Protein AF-A0A956HE24-F1 (afdb_monomer)

Foldseek 3Di:
DDVVQQKDWDWDCPPHPQEIFIWMAHVVRPDIDTQDDDGGYWDWAADPVRQWIWTFGDHLQGHTWTFIAGNPRRHTPDTDDDDDDVVVVVVVDDRWDWDWDADPVGDTDID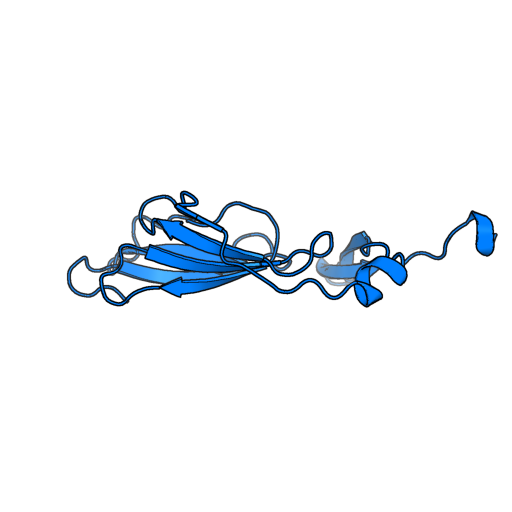THDDDDPVVPD

Sequence (122 aa):
VDEARKRVYFTAGRGDPTQRHLHVVGFDGEGLRQITREPGFHDAVIDHAHERFVDIHQSPEAPARLTLRALEDGAVLRELPQVEDPRVAALHLRPPQLVKLQSRDGVDLHGAVYAPEPGLFG

Solvent-accessible surface area (backbone atoms only — not comparable to full-atom values): 7412 Å² total; per-residue (Å²): 111,41,76,93,79,40,33,43,63,50,70,47,40,80,96,40,84,84,30,27,28,41,32,39,25,35,78,86,68,48,78,70,43,76,40,57,80,77,82,25,40,46,48,75,51,67,46,98,84,68,54,35,26,42,35,43,35,31,39,79,86,42,77,76,42,47,32,36,22,34,54,89,68,42,49,80,74,40,81,50,93,73,87,80,62,71,69,61,66,72,62,69,77,73,60,55,49,78,45,78,45,72,44,99,87,70,46,83,41,80,49,72,45,80,76,80,57,48,95,82,77,102

Radius of gyration: 18.42 Å; Cα contacts (8 Å, |Δi|>4): 212; chains: 1; bounding box: 38×38×52 Å

Mean predicted aligned error: 4.51 Å

Nearest PDB structures (foldseek):
  5yp1-assembly2_D  TM=8.424E-01  e=1.037E-05  Pseudoxanthomonas mexicana
  5yp4-assembly2_C  TM=8.343E-01  e=2.727E-05  Pseudoxanthomonas mexicana
  5yp4-assembly2_D  TM=8.458E-01  e=3.765E-05  Pseudoxanthomonas mexicana
  5yp1-assembly1_A  TM=8.523E-01  e=6.105E-05  Pseudoxanthomonas mexicana
  2ecf-assembly1_A-2  TM=8.369E-01  e=2.604E-04  Stenotrophomonas maltophilia

Secondary structure (DSSP, 8-state):
-BTTTTEEEEEE--S-TT-BEEEEEETTS---EE---SSSEEEEEE-TTSSEEEEEEEETTEEEEEEEEETTT--EEEEPP----HHHHTTTPPPPEEEEEE-TTS-EEEEEE-PPPHHHH-

pLDDT: mean 93.58, std 7.17, range [51.47, 98.62]

Structure (mmCIF, N/CA/C/O backbone):
data_AF-A0A956HE24-F1
#
_entry.id   AF-A0A956HE24-F1
#
loop_
_atom_site.group_PDB
_atom_site.id
_atom_site.type_symbol
_atom_site.label_atom_id
_atom_site.label_alt_id
_atom_site.label_comp_id
_atom_site.label_asym_id
_atom_site.label_entity_id
_atom_site.label_seq_id
_atom_site.pdbx_PDB_ins_code
_atom_site.Cartn_x
_atom_site.Cartn_y
_atom_site.Cartn_z
_atom_site.occupancy
_atom_site.B_iso_or_equiv
_atom_site.auth_seq_id
_atom_site.auth_comp_id
_atom_site.auth_asym_id
_atom_site.auth_atom_id
_atom_site.pdbx_PDB_model_num
ATOM 1 N N . VAL A 1 1 ? -11.712 6.095 10.772 1.00 96.31 1 VAL A N 1
ATOM 2 C CA . VAL A 1 1 ? -11.477 6.608 12.145 1.00 96.31 1 VAL A CA 1
ATOM 3 C C . VAL A 1 1 ? -12.124 5.642 13.124 1.00 96.31 1 VAL A C 1
ATOM 5 O O . VAL A 1 1 ? -13.220 5.189 12.821 1.00 96.31 1 VAL A O 1
ATOM 8 N N . ASP A 1 2 ? -11.445 5.290 14.216 1.00 97.06 2 ASP A N 1
ATOM 9 C CA . ASP A 1 2 ? -11.977 4.504 15.343 1.00 97.06 2 ASP A CA 1
ATOM 10 C C . ASP A 1 2 ? -12.113 5.441 16.552 1.00 97.06 2 ASP A C 1
ATOM 12 O O . ASP A 1 2 ? -11.121 5.793 17.194 1.00 97.06 2 ASP A O 1
ATOM 16 N N . GLU A 1 3 ? -13.334 5.897 16.825 1.00 96.69 3 GLU A N 1
ATOM 17 C CA . GLU A 1 3 ? -13.607 6.834 17.920 1.00 96.69 3 GLU A CA 1
ATOM 18 C C . GLU A 1 3 ? -13.494 6.172 19.295 1.00 96.69 3 GLU A C 1
ATOM 20 O O . GLU A 1 3 ? -12.994 6.790 20.236 1.00 96.69 3 GLU A O 1
ATOM 25 N N . ALA A 1 4 ? -13.895 4.902 19.406 1.00 96.12 4 ALA A N 1
ATOM 26 C CA . ALA A 1 4 ? -13.890 4.170 20.668 1.00 96.12 4 ALA A CA 1
ATOM 27 C C . ALA A 1 4 ? -12.460 3.968 21.185 1.00 96.12 4 ALA A C 1
ATOM 29 O O . ALA A 1 4 ? -12.191 4.153 22.373 1.00 96.12 4 ALA A O 1
ATOM 30 N N . ARG A 1 5 ? -11.525 3.641 20.283 1.00 96.12 5 ARG A N 1
ATOM 31 C CA . ARG A 1 5 ? -10.098 3.473 20.605 1.00 96.12 5 ARG A CA 1
ATOM 32 C C . ARG A 1 5 ? -9.270 4.742 20.381 1.00 96.12 5 ARG A C 1
ATOM 34 O O . ARG A 1 5 ? -8.066 4.708 20.625 1.00 96.12 5 ARG A O 1
ATOM 41 N N . LYS A 1 6 ? -9.890 5.843 19.934 1.00 97.56 6 LYS A N 1
ATOM 42 C CA . LYS A 1 6 ? -9.249 7.134 19.610 1.00 97.56 6 LYS A CA 1
ATOM 43 C C . LYS A 1 6 ? -8.075 7.000 18.630 1.00 97.56 6 LYS A C 1
ATOM 45 O O . LYS A 1 6 ? -6.984 7.522 18.870 1.00 97.56 6 LYS A O 1
ATOM 50 N N . ARG A 1 7 ? -8.292 6.278 17.525 1.00 98.00 7 ARG A N 1
ATOM 51 C CA . ARG A 1 7 ? -7.284 6.016 16.482 1.00 98.00 7 ARG A CA 1
ATOM 52 C C . ARG A 1 7 ? -7.714 6.537 15.117 1.00 98.00 7 ARG A C 1
ATOM 54 O O . ARG A 1 7 ? -8.857 6.362 14.687 1.00 98.00 7 ARG A O 1
ATOM 61 N N . VAL A 1 8 ? -6.770 7.118 14.386 1.00 97.94 8 VAL A N 1
ATOM 62 C CA . VAL A 1 8 ? -6.927 7.471 12.971 1.00 97.94 8 VAL A CA 1
ATOM 63 C C . VAL A 1 8 ? -6.122 6.492 12.132 1.00 97.94 8 VAL A C 1
ATOM 65 O O . VAL A 1 8 ? -4.930 6.310 12.356 1.00 97.94 8 VAL A O 1
ATOM 68 N N . TYR A 1 9 ? -6.786 5.887 11.152 1.00 98.12 9 TYR A N 1
ATOM 69 C CA . TYR A 1 9 ? -6.170 5.044 10.137 1.00 98.12 9 TYR A CA 1
ATOM 70 C C . TYR A 1 9 ? -6.162 5.804 8.817 1.00 98.12 9 TYR A C 1
ATOM 72 O O . TYR A 1 9 ? -7.171 6.421 8.468 1.00 98.12 9 TYR A O 1
ATOM 80 N N . PHE A 1 10 ? -5.040 5.778 8.108 1.00 97.69 10 PHE A N 1
ATOM 81 C CA . PHE A 1 10 ? -4.868 6.517 6.860 1.00 97.69 10 PHE A CA 1
ATOM 82 C C . PHE A 1 10 ? -3.782 5.879 6.000 1.00 97.69 10 PHE A C 1
ATOM 84 O O . PHE A 1 10 ? -2.903 5.191 6.512 1.00 97.69 10 PHE A O 1
ATOM 91 N N . THR A 1 11 ? -3.825 6.124 4.695 1.00 97.69 11 THR A N 1
ATOM 92 C CA . THR A 1 11 ? -2.781 5.681 3.768 1.00 97.69 11 THR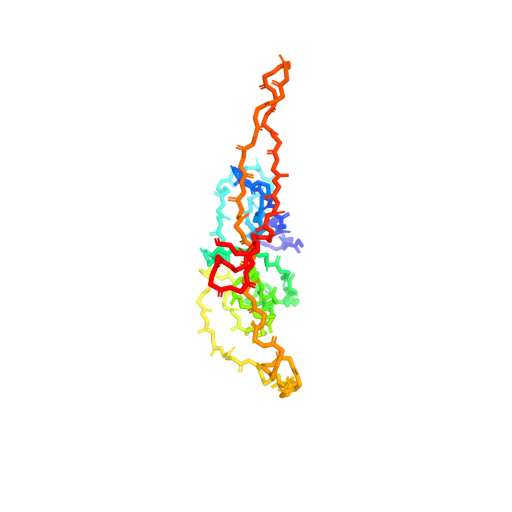 A CA 1
ATOM 93 C C . THR A 1 11 ? -1.825 6.821 3.438 1.00 97.69 11 THR A C 1
ATOM 95 O O . THR A 1 11 ? -2.284 7.921 3.125 1.00 97.69 11 THR A O 1
ATOM 98 N N . ALA A 1 12 ? -0.516 6.569 3.435 1.00 97.19 12 ALA A N 1
ATOM 99 C CA . ALA A 1 12 ? 0.491 7.566 3.064 1.0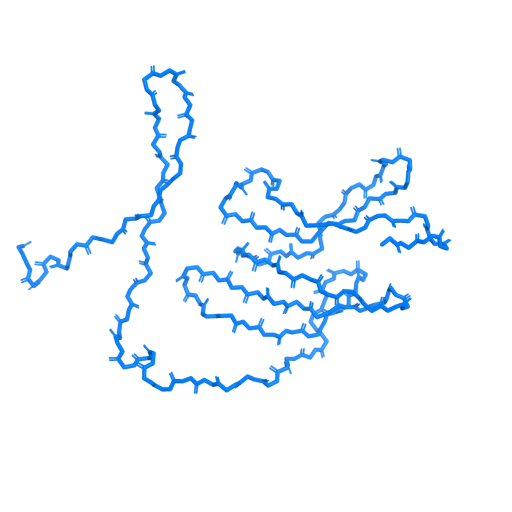0 97.19 12 ALA A CA 1
ATOM 100 C C . ALA A 1 12 ? 1.733 6.947 2.399 1.00 97.19 12 ALA A C 1
ATOM 102 O O . ALA A 1 12 ? 2.119 5.818 2.701 1.00 97.19 12 ALA A O 1
ATOM 103 N N . GLY A 1 13 ? 2.394 7.719 1.530 1.00 95.44 13 GLY A N 1
ATOM 104 C CA . GLY A 1 13 ? 3.722 7.415 0.971 1.00 95.44 13 GLY A CA 1
ATOM 105 C C . GLY A 1 13 ? 4.844 8.002 1.826 1.00 95.44 13 GLY A C 1
ATOM 106 O O . GLY A 1 13 ? 5.621 8.843 1.377 1.00 95.44 13 GLY A O 1
ATOM 107 N N . ARG A 1 14 ? 4.864 7.661 3.120 1.00 91.94 14 ARG A N 1
ATOM 108 C CA . ARG A 1 14 ? 5.809 8.246 4.081 1.00 91.94 14 ARG A CA 1
ATOM 109 C C . ARG A 1 14 ? 7.228 7.743 3.800 1.00 91.94 14 ARG A C 1
ATOM 111 O O . ARG A 1 14 ? 7.508 6.569 4.000 1.00 91.94 14 ARG A O 1
ATOM 118 N N . GLY A 1 15 ? 8.125 8.646 3.407 1.00 87.50 15 GLY A N 1
ATOM 119 C CA . GLY A 1 15 ? 9.545 8.355 3.156 1.00 87.50 15 GLY A CA 1
ATOM 120 C C . GLY A 1 15 ? 9.854 7.883 1.733 1.00 87.50 15 GLY A C 1
ATOM 121 O O . GLY A 1 15 ? 10.970 8.090 1.266 1.00 87.50 15 GLY A O 1
ATOM 122 N N . ASP A 1 16 ? 8.864 7.336 1.029 1.00 92.12 16 ASP A N 1
ATOM 123 C CA . ASP A 1 16 ? 8.980 6.931 -0.367 1.00 92.12 16 ASP A CA 1
ATOM 124 C C . ASP A 1 16 ? 7.680 7.264 -1.127 1.00 92.12 16 ASP A C 1
ATOM 126 O O . ASP A 1 16 ? 6.644 6.649 -0.863 1.00 92.12 16 ASP A O 1
ATOM 130 N N . PRO A 1 17 ? 7.700 8.230 -2.068 1.00 91.69 17 PRO A N 1
ATOM 131 C CA . PRO A 1 17 ? 6.517 8.608 -2.839 1.00 91.69 17 PRO A CA 1
ATOM 132 C C . PRO A 1 17 ? 6.105 7.551 -3.875 1.00 91.69 17 PRO A C 1
ATOM 134 O O . PRO A 1 17 ? 5.025 7.661 -4.456 1.00 91.69 17 PRO A O 1
ATOM 137 N N . THR A 1 18 ? 6.943 6.541 -4.124 1.00 94.25 18 THR A N 1
ATOM 138 C CA . THR A 1 18 ? 6.644 5.435 -5.048 1.00 94.25 18 THR A CA 1
ATOM 139 C C . THR A 1 18 ? 5.859 4.306 -4.389 1.00 94.25 18 THR A C 1
ATOM 141 O O . THR A 1 18 ? 5.537 3.318 -5.042 1.00 94.25 18 THR A O 1
ATOM 144 N N . GLN A 1 19 ? 5.532 4.455 -3.105 1.00 96.31 19 GLN A N 1
ATOM 145 C CA . GLN A 1 19 ? 4.815 3.463 -2.320 1.00 96.31 19 GLN A CA 1
ATOM 146 C C . GLN A 1 19 ? 3.689 4.125 -1.528 1.00 96.31 19 GLN A C 1
ATOM 148 O O . GLN A 1 19 ? 3.681 5.334 -1.282 1.00 96.31 19 GLN A O 1
ATOM 153 N N . ARG A 1 20 ? 2.704 3.330 -1.115 1.00 98.06 20 ARG A N 1
ATOM 154 C CA . ARG A 1 20 ? 1.609 3.777 -0.254 1.00 98.06 20 ARG A CA 1
ATOM 155 C C . ARG A 1 20 ? 1.264 2.666 0.711 1.00 98.06 20 ARG A C 1
ATOM 157 O O . ARG A 1 20 ? 0.921 1.572 0.282 1.00 98.06 20 ARG A O 1
ATOM 164 N N . HIS A 1 21 ? 1.300 2.971 1.999 1.00 98.38 21 HIS A N 1
ATOM 165 C CA . HIS A 1 21 ? 1.014 2.004 3.051 1.00 98.38 21 HIS A CA 1
ATOM 166 C C . HIS A 1 21 ? -0.098 2.502 3.963 1.00 98.38 21 HIS A C 1
ATOM 168 O O . HIS A 1 21 ? -0.302 3.708 4.078 1.00 98.38 21 HIS A O 1
ATOM 174 N N . LEU A 1 22 ? -0.782 1.569 4.623 1.00 98.44 22 LEU A N 1
ATOM 175 C CA . LEU A 1 22 ? -1.706 1.851 5.711 1.00 98.44 22 LEU A CA 1
ATOM 176 C C . LEU A 1 22 ? -0.930 2.130 7.005 1.00 98.44 22 LEU A C 1
ATOM 178 O O . LEU A 1 22 ? -0.078 1.340 7.425 1.00 98.44 22 LEU A O 1
ATOM 182 N N . HIS A 1 23 ? -1.288 3.222 7.669 1.00 98.12 23 HIS A N 1
ATOM 183 C CA . HIS A 1 23 ? -0.761 3.656 8.956 1.00 98.12 23 HIS A CA 1
ATOM 184 C C . HIS A 1 23 ? -1.888 3.843 9.971 1.00 98.12 23 HIS A C 1
ATOM 186 O O . HIS A 1 23 ? -3.060 3.992 9.617 1.00 98.12 23 HIS A O 1
ATOM 192 N N . VAL A 1 24 ? -1.510 3.862 11.247 1.00 98.00 24 VAL A N 1
ATOM 193 C CA . VAL A 1 24 ? -2.375 4.219 12.373 1.00 98.00 24 VAL A CA 1
ATOM 194 C C . VAL A 1 24 ? -1.654 5.187 13.303 1.00 98.00 24 VAL A C 1
ATOM 196 O O . VAL A 1 24 ? -0.448 5.060 13.512 1.00 98.00 24 VAL A O 1
ATOM 199 N N . VAL A 1 25 ? -2.391 6.140 13.864 1.00 98.31 25 VAL A N 1
ATOM 200 C CA . VAL A 1 25 ? -1.909 7.100 14.866 1.00 98.31 25 VAL A CA 1
ATOM 201 C C . VAL A 1 25 ? -3.003 7.368 15.905 1.00 98.31 25 VAL A C 1
ATOM 203 O O . VAL A 1 25 ? -4.192 7.213 15.604 1.00 98.31 25 VAL A O 1
ATOM 206 N N . GLY A 1 26 ? -2.621 7.732 17.131 1.00 98.31 26 GLY A N 1
ATOM 207 C CA . GLY A 1 26 ? -3.557 8.215 18.149 1.00 98.31 26 GLY A CA 1
ATOM 208 C C . GLY A 1 26 ? -4.132 9.595 17.807 1.00 98.31 26 GLY A C 1
ATOM 209 O O . GLY A 1 26 ? -3.565 10.341 17.011 1.00 98.31 26 GLY A O 1
ATOM 210 N N . PHE A 1 27 ? -5.274 9.954 18.400 1.00 97.94 27 PHE A N 1
ATOM 211 C CA . PHE A 1 27 ? -5.862 11.301 18.252 1.00 97.94 27 PHE A CA 1
ATOM 212 C C . PHE A 1 27 ? -4.979 12.415 18.827 1.00 97.94 27 PHE A C 1
ATOM 214 O O . PHE A 1 27 ? -5.105 13.569 18.431 1.00 97.94 27 PHE A O 1
ATOM 221 N N . ASP A 1 28 ? -4.096 12.064 19.755 1.00 97.44 28 ASP A N 1
ATOM 222 C CA . ASP A 1 28 ? -3.043 12.920 20.299 1.00 97.44 28 ASP A CA 1
ATOM 223 C C . ASP A 1 28 ? -1.859 13.113 19.333 1.00 97.44 28 ASP A C 1
ATOM 225 O O . ASP A 1 28 ? -0.985 13.931 19.603 1.00 97.44 28 ASP A O 1
ATOM 229 N N . GLY A 1 29 ? -1.839 12.403 18.199 1.00 96.25 29 GLY A N 1
ATOM 230 C CA . GLY A 1 29 ? -0.745 12.422 17.230 1.00 96.25 29 GLY A CA 1
ATOM 231 C C . GLY A 1 29 ? 0.405 11.472 17.573 1.00 96.25 29 GLY A C 1
ATOM 232 O O . GLY A 1 29 ? 1.347 11.353 16.787 1.00 96.25 29 GLY A O 1
ATOM 233 N N . GLU A 1 30 ? 0.322 10.758 18.695 1.00 97.12 30 GLU A N 1
ATOM 234 C CA . GLU A 1 30 ? 1.375 9.869 19.172 1.00 97.12 30 GLU A CA 1
ATOM 235 C C . GLU A 1 30 ? 1.208 8.435 18.645 1.00 97.12 30 GLU A C 1
ATOM 237 O O . GLU A 1 30 ? 0.147 8.005 18.176 1.00 97.12 30 GLU A O 1
ATOM 242 N N . GLY A 1 31 ? 2.296 7.663 18.710 1.00 96.12 31 GLY A N 1
ATOM 243 C CA . GLY A 1 31 ? 2.266 6.230 18.400 1.00 96.12 31 GLY A CA 1
ATOM 244 C C . GLY A 1 31 ? 2.050 5.889 16.920 1.00 96.12 31 GLY A C 1
ATOM 245 O O . GLY A 1 31 ? 1.479 4.839 16.615 1.00 96.12 31 GLY A O 1
ATOM 246 N N . LEU A 1 32 ? 2.503 6.749 15.998 1.00 97.25 32 LEU A N 1
ATOM 247 C CA . LEU A 1 32 ? 2.424 6.497 14.556 1.00 97.25 32 LEU A CA 1
ATOM 248 C C . LEU A 1 32 ? 3.091 5.164 14.180 1.00 97.25 32 LEU A C 1
ATOM 250 O O . LEU A 1 32 ? 4.297 4.978 14.360 1.00 97.25 32 LEU A O 1
ATOM 254 N N . ARG A 1 33 ? 2.318 4.263 13.572 1.00 96.69 33 ARG A N 1
ATOM 255 C CA . ARG A 1 33 ? 2.767 2.925 13.175 1.00 96.69 33 ARG A CA 1
ATOM 256 C C . ARG A 1 33 ? 2.298 2.564 11.772 1.00 96.69 33 ARG A C 1
ATOM 258 O O . ARG A 1 33 ? 1.154 2.811 11.408 1.00 96.69 33 ARG A O 1
ATOM 265 N N . GLN A 1 34 ? 3.179 1.931 11.002 1.00 97.38 34 GLN A N 1
ATOM 266 C CA . GLN A 1 34 ? 2.861 1.342 9.701 1.00 97.38 34 GLN A CA 1
ATOM 267 C C . GLN A 1 34 ? 2.344 -0.095 9.869 1.00 97.38 34 GLN A C 1
ATOM 269 O O . GLN A 1 34 ? 2.945 -0.889 10.596 1.00 97.38 34 GLN A O 1
ATOM 274 N N . ILE A 1 35 ? 1.232 -0.416 9.205 1.00 97.88 35 ILE A N 1
ATOM 275 C CA . ILE A 1 35 ? 0.555 -1.720 9.277 1.00 97.88 35 ILE A CA 1
ATOM 276 C C . ILE A 1 35 ? 0.965 -2.598 8.086 1.00 97.88 35 ILE A C 1
ATOM 278 O O . ILE A 1 35 ? 1.422 -3.722 8.270 1.00 97.88 35 ILE A O 1
ATOM 282 N N . THR A 1 36 ? 0.871 -2.083 6.860 1.00 97.75 36 THR A N 1
ATOM 283 C CA . THR A 1 36 ? 1.255 -2.813 5.636 1.00 97.75 36 THR A CA 1
ATOM 284 C C . THR A 1 36 ? 2.753 -2.655 5.356 1.00 97.75 36 THR A C 1
ATOM 286 O O . THR A 1 36 ? 3.270 -1.542 5.439 1.00 97.75 36 THR A O 1
ATOM 289 N N . ARG A 1 37 ? 3.464 -3.737 5.014 1.00 94.56 37 ARG A N 1
ATOM 290 C CA . ARG A 1 37 ? 4.939 -3.739 4.875 1.00 94.56 37 ARG A CA 1
ATOM 291 C C . ARG A 1 37 ? 5.465 -4.185 3.513 1.00 94.56 37 ARG A C 1
ATOM 293 O O . ARG A 1 37 ? 6.646 -3.995 3.252 1.00 94.56 37 ARG A O 1
ATOM 300 N N . GLU A 1 38 ? 4.632 -4.824 2.699 1.00 95.31 38 GLU A N 1
ATOM 301 C CA . GLU A 1 38 ? 5.053 -5.271 1.373 1.00 95.31 38 GLU A CA 1
ATOM 302 C C . GLU A 1 38 ? 5.261 -4.047 0.471 1.00 95.31 38 GLU A C 1
ATOM 304 O O . GLU A 1 38 ? 4.426 -3.148 0.518 1.00 95.31 38 GLU A O 1
ATOM 309 N N . PRO A 1 39 ? 6.348 -3.955 -0.314 1.00 95.44 39 PRO A N 1
ATOM 310 C CA . PRO A 1 39 ? 6.556 -2.807 -1.184 1.00 95.44 39 PRO A CA 1
ATOM 311 C C . PRO A 1 39 ? 5.438 -2.631 -2.213 1.00 95.44 39 PRO A C 1
ATOM 313 O O . PRO A 1 39 ? 4.920 -3.606 -2.760 1.00 95.44 39 PRO A O 1
ATOM 316 N N . GLY A 1 40 ? 5.090 -1.379 -2.504 1.00 96.31 40 GLY A N 1
ATOM 317 C CA . GLY A 1 40 ? 4.101 -1.030 -3.524 1.00 96.31 40 GLY A CA 1
ATOM 318 C C . GLY A 1 40 ? 2.957 -0.176 -2.991 1.00 96.31 40 GLY A C 1
ATOM 319 O O . GLY A 1 40 ? 3.123 0.628 -2.071 1.00 96.31 40 GLY A O 1
ATOM 320 N N . PHE A 1 41 ? 1.791 -0.314 -3.614 1.00 98.00 41 PHE A N 1
ATOM 321 C CA . PHE A 1 41 ? 0.605 0.475 -3.306 1.00 98.00 41 PHE A CA 1
ATOM 322 C C . PHE A 1 41 ? -0.443 -0.388 -2.623 1.00 98.00 41 PHE A C 1
ATOM 324 O O . PHE A 1 41 ? -0.940 -1.345 -3.209 1.00 98.00 41 PHE A O 1
ATOM 331 N N . HIS A 1 42 ? -0.793 0.007 -1.404 1.00 98.19 42 HIS A N 1
ATOM 332 C CA . HIS A 1 42 ? -1.890 -0.552 -0.633 1.00 98.19 42 HIS A CA 1
ATOM 333 C C . HIS A 1 42 ? -3.082 0.402 -0.647 1.00 98.19 42 HIS A C 1
ATOM 335 O O . HIS A 1 42 ? -2.950 1.581 -0.290 1.00 98.19 42 HIS A O 1
ATOM 341 N N . ASP A 1 43 ? -4.243 -0.128 -1.018 1.00 97.31 43 ASP A N 1
ATOM 342 C CA . ASP A 1 43 ? -5.541 0.497 -0.788 1.00 97.31 43 ASP A CA 1
ATOM 343 C C . ASP A 1 43 ? -6.334 -0.357 0.205 1.00 97.31 43 ASP A C 1
ATOM 345 O O . ASP A 1 43 ? -6.567 -1.546 -0.018 1.00 97.31 43 ASP A O 1
ATOM 349 N N . ALA A 1 44 ? -6.676 0.234 1.347 1.00 97.88 44 ALA A N 1
ATOM 350 C CA . ALA A 1 44 ? -7.165 -0.495 2.507 1.00 97.88 44 ALA A CA 1
ATOM 351 C C . ALA A 1 44 ? -8.606 -0.108 2.839 1.00 97.88 44 ALA A C 1
ATOM 353 O O . ALA A 1 44 ? -8.897 1.042 3.172 1.00 97.88 44 ALA A O 1
ATOM 354 N N . VAL A 1 45 ? -9.491 -1.103 2.844 1.00 97.88 45 VAL A N 1
ATOM 355 C CA . VAL A 1 45 ? -10.889 -0.956 3.261 1.00 97.88 45 VAL A CA 1
ATOM 356 C C . VAL A 1 45 ? -11.066 -1.621 4.620 1.00 97.88 45 VAL A C 1
ATOM 358 O O . VAL A 1 45 ? -11.067 -2.846 4.732 1.00 97.88 45 VAL A O 1
ATOM 361 N N . ILE A 1 46 ? -11.179 -0.802 5.664 1.00 98.44 46 ILE A N 1
ATOM 362 C CA . ILE A 1 46 ? -11.288 -1.247 7.060 1.00 98.44 46 ILE A CA 1
ATOM 363 C C . ILE A 1 46 ? -12.746 -1.577 7.393 1.00 98.44 46 ILE A C 1
ATOM 365 O O . ILE A 1 46 ? -13.658 -0.864 6.971 1.00 98.44 46 ILE A O 1
ATOM 369 N N . ASP A 1 47 ? -12.964 -2.647 8.156 1.00 97.75 47 ASP A N 1
ATOM 370 C CA . ASP A 1 47 ? -14.293 -3.030 8.623 1.00 97.75 47 ASP A CA 1
ATOM 371 C C . ASP A 1 47 ? -14.843 -2.092 9.714 1.00 97.75 47 ASP A C 1
ATOM 373 O O . ASP A 1 47 ? -14.122 -1.327 10.353 1.00 97.75 47 ASP A O 1
ATOM 377 N N . HIS A 1 48 ? -16.154 -2.147 9.953 1.00 95.94 48 HIS A N 1
ATOM 378 C CA . HIS A 1 48 ? -16.805 -1.266 10.931 1.00 95.94 48 HIS A CA 1
ATOM 379 C C . HIS A 1 48 ? -16.417 -1.552 12.392 1.00 95.94 48 HIS A C 1
ATOM 381 O O . HIS A 1 48 ? -16.634 -0.690 13.239 1.00 95.94 48 HIS A O 1
ATOM 387 N N . ALA A 1 49 ? -15.876 -2.740 12.690 1.00 96.75 49 ALA A N 1
ATOM 388 C CA . ALA A 1 49 ? -15.412 -3.120 14.028 1.00 96.75 49 ALA A CA 1
ATOM 389 C C . ALA A 1 49 ? -13.954 -2.696 14.314 1.00 96.75 49 ALA A C 1
ATOM 391 O O . ALA A 1 49 ? -13.500 -2.765 15.464 1.00 96.75 49 ALA A O 1
ATOM 392 N N . HIS A 1 50 ? -13.229 -2.254 13.278 1.00 97.38 50 HIS A N 1
ATOM 393 C CA . HIS A 1 50 ? -11.801 -1.929 13.310 1.00 97.38 50 HIS A CA 1
ATOM 394 C C . HIS A 1 50 ? -10.940 -3.103 13.787 1.00 97.38 50 HIS A C 1
ATOM 396 O O . HIS A 1 50 ? -9.995 -2.937 14.560 1.00 97.38 50 HIS A O 1
ATOM 402 N N . GLU A 1 51 ? -11.265 -4.302 13.315 1.00 97.50 51 GLU A N 1
ATOM 403 C CA . GLU A 1 51 ? -10.520 -5.529 13.608 1.00 97.50 51 GLU A CA 1
ATOM 404 C C . GLU A 1 51 ? -9.800 -6.061 12.372 1.00 97.50 51 GLU A C 1
ATOM 406 O O . GLU A 1 51 ? -8.761 -6.721 12.484 1.00 97.50 51 GLU A O 1
ATOM 411 N N . ARG A 1 52 ? -10.341 -5.790 11.180 1.00 98.44 52 ARG A N 1
ATOM 412 C CA . ARG A 1 52 ? -9.861 -6.354 9.917 1.00 98.44 52 ARG A CA 1
ATOM 413 C C . ARG A 1 52 ? -9.903 -5.317 8.810 1.00 98.44 52 ARG A C 1
ATOM 415 O O . ARG A 1 52 ? -10.614 -4.318 8.881 1.00 98.44 52 ARG A O 1
ATOM 422 N N . PHE A 1 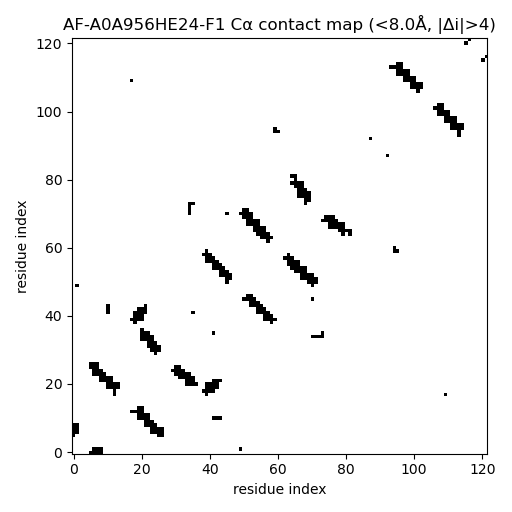53 ? -9.158 -5.580 7.751 1.00 98.56 53 PHE A N 1
ATOM 423 C CA . PHE A 1 53 ? -9.263 -4.805 6.527 1.00 98.56 53 PHE A CA 1
ATOM 424 C C . PHE A 1 53 ? -9.033 -5.681 5.305 1.00 98.56 53 PHE A C 1
ATOM 426 O O . PHE A 1 53 ? -8.315 -6.681 5.365 1.00 98.56 53 PHE A O 1
ATOM 433 N N . VAL A 1 54 ? -9.666 -5.299 4.202 1.00 98.31 54 VAL A N 1
ATOM 434 C CA . VAL A 1 54 ? -9.304 -5.792 2.877 1.00 98.31 54 VAL A CA 1
ATOM 435 C C . VAL A 1 54 ? -8.184 -4.908 2.357 1.00 98.31 54 VAL A C 1
ATOM 437 O O . VAL A 1 54 ? -8.326 -3.688 2.316 1.00 98.31 54 VAL A 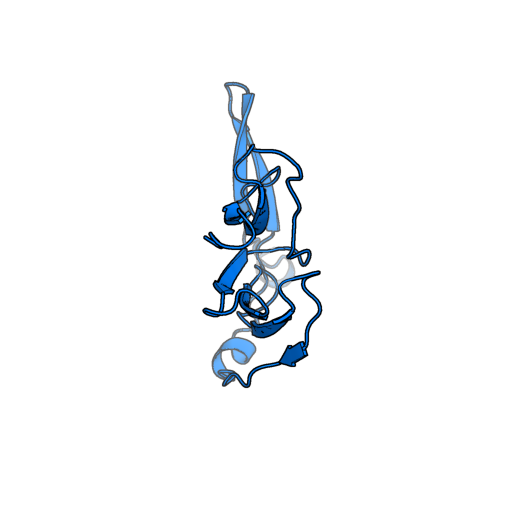O 1
ATOM 440 N N . ASP A 1 55 ? -7.076 -5.532 1.994 1.00 98.31 55 ASP A N 1
ATOM 441 C CA . ASP A 1 55 ? -5.920 -4.905 1.373 1.00 98.31 55 ASP A CA 1
ATOM 442 C C . ASP A 1 55 ? -5.924 -5.231 -0.117 1.00 98.31 55 ASP A C 1
ATOM 444 O O . ASP A 1 55 ? -5.876 -6.406 -0.497 1.00 98.31 55 ASP A O 1
ATOM 448 N N . ILE A 1 56 ? -6.005 -4.191 -0.939 1.00 97.38 56 ILE A N 1
ATOM 449 C CA . ILE A 1 56 ? -5.793 -4.255 -2.380 1.00 97.38 56 ILE A CA 1
ATOM 450 C C . ILE A 1 56 ? -4.352 -3.804 -2.605 1.00 97.38 56 ILE A C 1
ATOM 452 O O . ILE A 1 56 ? -4.052 -2.607 -2.610 1.00 97.38 56 ILE A O 1
ATOM 456 N N . HIS A 1 57 ? -3.455 -4.775 -2.746 1.00 97.56 57 HIS A N 1
ATOM 457 C CA . HIS A 1 57 ? -2.023 -4.538 -2.903 1.00 97.56 57 HIS A CA 1
ATOM 458 C C . HIS A 1 57 ? -1.596 -4.779 -4.345 1.00 97.56 57 HIS A C 1
ATOM 460 O O . HIS A 1 57 ? -1.958 -5.794 -4.930 1.00 97.56 57 HIS A O 1
ATOM 466 N N . GLN A 1 58 ? -0.813 -3.862 -4.905 1.00 95.88 58 GLN A N 1
ATOM 467 C CA . GLN A 1 58 ? -0.191 -4.007 -6.221 1.00 95.88 58 GLN A CA 1
ATOM 468 C C . GLN A 1 58 ? 1.214 -3.406 -6.235 1.00 95.88 58 GLN A C 1
ATOM 470 O O . GLN A 1 58 ? 1.513 -2.471 -5.483 1.00 95.88 58 GLN A O 1
ATOM 475 N N . SER A 1 59 ? 2.059 -3.889 -7.141 1.00 95.44 59 SER A N 1
ATOM 476 C CA . SER A 1 59 ? 3.389 -3.333 -7.389 1.00 95.44 59 SER A CA 1
ATOM 477 C C . SER A 1 59 ? 3.706 -3.344 -8.891 1.00 95.44 59 SER A C 1
ATOM 479 O O . SER A 1 59 ? 2.975 -3.956 -9.670 1.00 95.44 59 SER A O 1
ATOM 481 N N . PRO A 1 60 ? 4.774 -2.672 -9.349 1.00 93.06 60 PRO A N 1
ATOM 482 C CA . PRO A 1 60 ? 5.211 -2.787 -10.741 1.00 93.06 60 PRO A CA 1
ATOM 483 C C . PRO A 1 60 ? 5.490 -4.235 -11.176 1.00 93.06 60 PRO A C 1
ATOM 485 O O . PRO A 1 60 ? 5.316 -4.568 -12.345 1.00 93.06 60 PRO A O 1
ATOM 488 N N . GLU A 1 61 ? 5.912 -5.089 -10.243 1.00 90.75 61 GLU A N 1
ATOM 489 C CA . GLU A 1 61 ? 6.300 -6.483 -10.470 1.00 90.75 61 GLU A CA 1
ATOM 490 C C . GLU A 1 61 ? 5.129 -7.470 -10.394 1.00 90.75 61 GLU A C 1
ATOM 492 O O . GLU A 1 61 ? 5.256 -8.593 -10.883 1.00 90.75 61 GLU A O 1
ATOM 497 N N . ALA A 1 62 ? 4.010 -7.089 -9.771 1.00 89.00 62 ALA A N 1
ATOM 498 C CA . ALA A 1 62 ? 2.894 -7.992 -9.518 1.00 89.00 62 ALA A CA 1
ATOM 499 C C . ALA A 1 62 ? 1.528 -7.305 -9.697 1.00 89.00 62 ALA A C 1
ATOM 501 O O . ALA A 1 62 ? 1.323 -6.191 -9.206 1.00 89.00 62 ALA A O 1
ATOM 502 N N . PRO A 1 63 ? 0.556 -7.978 -10.348 1.00 90.25 63 PRO A N 1
ATOM 503 C CA . PRO A 1 63 ? -0.800 -7.459 -10.469 1.00 90.25 63 PRO A CA 1
ATOM 504 C C . PRO A 1 63 ? -1.468 -7.327 -9.095 1.00 90.25 63 PRO A C 1
ATOM 506 O O . PRO A 1 63 ? -1.022 -7.911 -8.106 1.00 90.25 63 PRO A O 1
ATOM 509 N N . ALA A 1 64 ? -2.574 -6.582 -9.049 1.00 92.56 64 ALA A N 1
ATOM 510 C CA . ALA A 1 64 ? -3.318 -6.378 -7.816 1.00 92.56 64 ALA A CA 1
ATOM 511 C C . ALA A 1 64 ? -3.787 -7.707 -7.204 1.00 92.56 64 ALA A C 1
ATOM 513 O O . ALA A 1 64 ? -4.411 -8.508 -7.902 1.00 92.56 64 ALA A O 1
ATOM 514 N N . ARG A 1 65 ? -3.534 -7.895 -5.906 1.00 94.62 65 ARG A N 1
ATOM 515 C CA . ARG A 1 65 ? -4.015 -9.006 -5.078 1.00 94.62 65 ARG A CA 1
ATOM 516 C C . ARG A 1 65 ? -4.931 -8.492 -3.976 1.00 94.62 65 ARG A C 1
ATOM 518 O O . ARG A 1 65 ? -4.650 -7.460 -3.367 1.00 94.62 65 ARG A O 1
ATOM 525 N N . LEU A 1 66 ? -5.994 -9.237 -3.685 1.00 96.81 66 LEU A N 1
ATOM 526 C CA . LEU A 1 66 ? -6.899 -8.954 -2.575 1.00 96.81 66 LEU A CA 1
ATOM 527 C C . LEU A 1 66 ? -6.629 -9.896 -1.399 1.00 96.81 66 LEU A C 1
ATOM 529 O O . LEU A 1 66 ? -6.740 -11.117 -1.520 1.00 96.81 66 LEU A O 1
ATOM 533 N N . THR A 1 67 ? -6.344 -9.333 -0.227 1.00 98.06 67 THR A N 1
ATOM 534 C CA . THR A 1 67 ? -6.171 -10.112 1.009 1.00 98.06 67 THR A CA 1
ATOM 535 C C . THR A 1 67 ? -7.011 -9.544 2.143 1.00 98.06 67 THR A C 1
ATOM 537 O O . THR A 1 67 ? -7.116 -8.335 2.320 1.00 98.06 67 THR A O 1
ATOM 540 N N . LEU A 1 68 ? -7.623 -10.420 2.937 1.00 98.38 68 LEU A N 1
ATOM 541 C CA . LEU A 1 68 ? -8.198 -10.061 4.227 1.00 98.38 68 LEU A CA 1
ATOM 542 C C . LEU A 1 68 ? -7.092 -10.137 5.278 1.00 98.38 68 LEU A C 1
ATOM 544 O O . LEU A 1 68 ? -6.443 -11.176 5.427 1.00 98.38 68 LEU A O 1
ATOM 548 N N . ARG A 1 69 ? -6.900 -9.056 6.029 1.00 98.62 69 ARG A N 1
ATOM 549 C CA . ARG A 1 69 ? -5.809 -8.907 6.994 1.00 98.62 69 ARG A CA 1
ATOM 550 C C . ARG A 1 69 ? -6.324 -8.468 8.361 1.00 98.62 69 ARG A C 1
ATOM 552 O O . ARG A 1 69 ? -7.352 -7.796 8.459 1.00 98.62 69 ARG A O 1
ATOM 559 N N . ALA A 1 70 ? -5.609 -8.845 9.416 1.00 98.38 70 ALA A N 1
ATOM 560 C CA . ALA A 1 70 ? -5.839 -8.346 10.767 1.00 98.38 70 ALA A CA 1
ATOM 561 C C . ALA A 1 70 ? -5.377 -6.888 10.861 1.00 98.38 70 ALA A C 1
ATOM 563 O O . ALA A 1 70 ? -4.270 -6.555 10.438 1.00 98.38 70 ALA A O 1
ATOM 564 N N . LEU A 1 71 ? -6.203 -6.009 11.428 1.00 97.81 71 LEU A N 1
ATOM 565 C CA . LEU A 1 71 ? -5.871 -4.586 11.555 1.00 97.81 71 LEU A CA 1
ATOM 566 C C . LEU A 1 71 ? -4.828 -4.319 12.654 1.00 97.81 71 LEU A C 1
ATOM 568 O O . LEU A 1 71 ? -4.158 -3.285 12.638 1.00 97.81 71 LEU A O 1
ATOM 572 N N . GLU A 1 72 ? -4.678 -5.242 13.608 1.00 95.56 72 GLU A N 1
ATOM 573 C CA . GLU A 1 72 ? -3.724 -5.126 14.711 1.00 95.56 72 GLU A CA 1
ATOM 574 C C . GLU A 1 72 ? -2.283 -5.015 14.202 1.00 95.56 72 GLU A C 1
ATOM 576 O O . GLU A 1 72 ? -1.598 -4.035 14.496 1.00 95.56 72 GLU A O 1
ATOM 581 N N . ASP A 1 73 ? -1.836 -5.965 13.391 1.00 94.31 73 ASP A N 1
ATOM 582 C CA . ASP A 1 73 ? -0.442 -6.113 12.966 1.00 94.31 73 ASP A CA 1
ATOM 583 C C . ASP A 1 73 ? -0.267 -6.230 11.444 1.00 94.31 73 ASP A C 1
ATOM 585 O O . ASP A 1 73 ? 0.863 -6.201 10.954 1.00 94.31 73 ASP A O 1
ATOM 589 N N . GLY A 1 74 ? -1.368 -6.311 10.691 1.00 97.25 74 GLY A N 1
ATOM 590 C CA . GLY A 1 74 ? -1.351 -6.563 9.258 1.00 97.25 74 GLY A CA 1
ATOM 591 C C . GLY A 1 74 ? -1.183 -8.042 8.905 1.00 97.25 74 GLY A C 1
ATOM 592 O O . GLY A 1 74 ? -0.873 -8.342 7.755 1.00 97.25 74 GLY A O 1
ATOM 593 N N . ALA A 1 75 ? -1.349 -8.993 9.824 1.00 97.81 75 ALA A N 1
ATOM 594 C CA . ALA A 1 75 ? -1.248 -10.412 9.489 1.00 97.81 75 ALA A CA 1
ATOM 595 C C . ALA A 1 75 ? -2.268 -10.797 8.406 1.00 97.81 75 ALA A C 1
ATOM 597 O O . ALA A 1 75 ? -3.432 -10.396 8.463 1.00 97.81 75 ALA A O 1
ATOM 598 N N . VAL A 1 76 ? -1.839 -11.570 7.407 1.00 97.94 76 VAL A N 1
ATOM 599 C CA . VAL A 1 76 ? -2.746 -12.100 6.380 1.00 97.94 76 VAL A CA 1
ATOM 600 C C . VAL A 1 76 ? -3.617 -13.176 7.018 1.00 97.94 76 VAL A C 1
ATOM 602 O O . VAL A 1 76 ? -3.111 -14.170 7.531 1.00 97.94 76 VAL A O 1
ATOM 605 N N . LEU A 1 77 ? -4.932 -12.970 6.990 1.00 98.06 77 LEU A N 1
ATOM 606 C CA . LEU A 1 77 ? -5.917 -13.924 7.499 1.00 98.06 77 LEU A CA 1
ATOM 607 C C . LEU A 1 77 ? -6.408 -14.852 6.390 1.00 98.06 77 LEU A C 1
ATOM 609 O O . LEU A 1 77 ? -6.685 -16.026 6.636 1.00 98.06 77 LEU A O 1
ATOM 613 N N . ARG A 1 78 ? -6.578 -14.307 5.180 1.00 97.75 78 ARG A N 1
ATOM 614 C CA . ARG A 1 78 ? -7.090 -15.042 4.022 1.00 97.75 78 ARG A CA 1
ATOM 615 C C . ARG A 1 78 ? -6.764 -14.321 2.720 1.00 97.75 78 ARG A C 1
ATOM 617 O O . ARG A 1 78 ? -6.949 -13.112 2.622 1.00 97.75 78 ARG A O 1
ATOM 624 N N . GLU A 1 79 ? -6.379 -15.077 1.705 1.00 96.44 79 GLU A N 1
ATOM 625 C CA . GLU A 1 79 ? -6.364 -14.600 0.322 1.00 96.44 79 GLU A CA 1
ATOM 626 C C . GLU A 1 79 ? -7.781 -14.642 -0.253 1.00 96.44 79 GLU A C 1
ATOM 628 O O . GLU A 1 79 ? -8.505 -15.632 -0.089 1.00 96.44 79 GLU A O 1
ATOM 633 N N . LEU A 1 80 ? -8.206 -13.546 -0.878 1.00 95.44 80 LEU A N 1
ATOM 634 C CA . LEU A 1 80 ? -9.513 -13.461 -1.515 1.00 95.44 80 LEU A CA 1
ATOM 635 C C . LEU A 1 80 ? -9.375 -13.848 -2.992 1.00 95.44 80 LEU A C 1
ATOM 637 O O . LEU A 1 80 ? -8.413 -13.440 -3.640 1.00 95.44 80 LEU A O 1
ATOM 641 N N . PRO A 1 81 ? -10.318 -14.632 -3.539 1.00 89.81 81 PRO A N 1
ATOM 642 C CA . PRO A 1 81 ? -10.221 -15.091 -4.913 1.00 89.81 81 PRO A CA 1
ATOM 643 C C . PRO A 1 81 ? -10.293 -13.916 -5.890 1.00 89.81 81 PRO A C 1
ATOM 645 O O . PRO A 1 81 ? -11.187 -13.071 -5.810 1.00 89.81 81 PRO A O 1
ATOM 648 N N . GLN A 1 82 ? -9.375 -13.919 -6.851 1.00 84.31 82 GLN A N 1
ATOM 649 C CA . GLN A 1 82 ? -9.369 -13.029 -8.003 1.00 84.31 82 GLN A CA 1
ATOM 650 C C . GLN A 1 82 ? -9.352 -13.847 -9.285 1.00 84.31 82 GLN A C 1
ATOM 652 O O . GLN A 1 82 ? -8.773 -14.929 -9.345 1.00 84.31 82 GLN A O 1
ATOM 657 N N . VAL A 1 83 ? -10.002 -13.316 -10.316 1.00 83.25 83 VAL A N 1
ATOM 658 C CA . VAL A 1 83 ? -9.948 -13.903 -11.652 1.00 83.25 83 VAL A CA 1
ATOM 659 C C . VAL A 1 83 ? -8.716 -13.348 -12.348 1.00 83.25 83 VAL A C 1
ATOM 661 O O . VAL A 1 83 ? -8.645 -12.151 -12.622 1.00 83.25 83 VAL A O 1
ATOM 664 N N . GLU A 1 84 ? -7.751 -14.217 -12.622 1.00 83.31 84 GLU A N 1
ATOM 665 C CA . GLU A 1 84 ? -6.615 -13.876 -13.470 1.00 83.31 84 GLU A CA 1
ATOM 666 C C . GLU A 1 84 ? -7.050 -13.852 -14.937 1.00 83.31 84 GLU A C 1
ATOM 668 O O . GLU A 1 84 ? -7.751 -14.750 -15.411 1.00 83.31 84 GLU A O 1
ATOM 673 N N . ASP A 1 85 ? -6.628 -12.823 -15.672 1.00 84.88 85 ASP A N 1
ATOM 674 C CA . ASP A 1 85 ? -6.819 -12.767 -17.117 1.00 84.88 85 ASP A CA 1
ATOM 675 C C . ASP A 1 85 ? -5.593 -13.381 -17.815 1.00 84.88 85 ASP A C 1
ATOM 677 O O . ASP A 1 85 ? -4.525 -12.757 -17.832 1.00 84.88 85 ASP A O 1
ATOM 681 N N . PRO A 1 86 ? -5.712 -14.575 -18.429 1.00 87.12 86 PRO A N 1
ATOM 682 C CA . PRO A 1 86 ? -4.575 -15.254 -19.050 1.00 87.12 86 PRO A CA 1
ATOM 683 C C . PRO A 1 86 ? -3.955 -14.446 -20.198 1.00 87.12 86 PRO A C 1
ATOM 685 O O . PRO A 1 86 ? -2.792 -14.656 -20.548 1.00 87.12 86 PRO A O 1
ATOM 688 N N . ARG A 1 87 ? -4.693 -13.486 -20.775 1.00 89.56 87 ARG A N 1
ATOM 689 C CA . ARG A 1 87 ? -4.184 -12.605 -21.835 1.00 89.56 87 ARG A CA 1
ATOM 690 C C . ARG A 1 87 ? -3.100 -11.661 -21.321 1.00 89.56 87 ARG A C 1
ATOM 692 O O . ARG A 1 87 ? -2.238 -11.282 -22.101 1.00 89.56 87 ARG A O 1
ATOM 699 N N . VAL A 1 88 ? -3.116 -11.302 -20.035 1.00 85.38 88 VAL A N 1
ATOM 700 C CA . VAL A 1 88 ? -2.097 -10.426 -19.432 1.00 85.38 88 VAL A CA 1
ATOM 701 C C . VAL A 1 88 ? -0.755 -11.151 -19.352 1.00 85.38 88 VAL A C 1
ATOM 703 O O . VAL A 1 88 ? 0.264 -10.601 -19.760 1.00 85.38 88 VAL A O 1
ATOM 706 N N . ALA A 1 89 ? -0.756 -12.411 -18.908 1.00 86.00 89 ALA A N 1
ATOM 707 C CA . ALA A 1 89 ? 0.454 -13.231 -18.863 1.00 86.00 89 ALA A CA 1
ATOM 708 C C . ALA A 1 89 ? 1.048 -13.464 -20.266 1.00 86.00 89 ALA A C 1
ATOM 710 O O . ALA A 1 89 ? 2.266 -13.435 -20.437 1.00 86.00 89 ALA A O 1
ATOM 711 N N . ALA A 1 90 ? 0.190 -13.621 -21.281 1.00 91.38 90 ALA A N 1
ATOM 712 C CA . ALA A 1 90 ? 0.601 -13.820 -22.673 1.00 91.38 90 ALA A CA 1
ATOM 713 C C . ALA A 1 90 ? 1.322 -12.610 -23.303 1.00 91.38 90 ALA A C 1
ATOM 715 O O .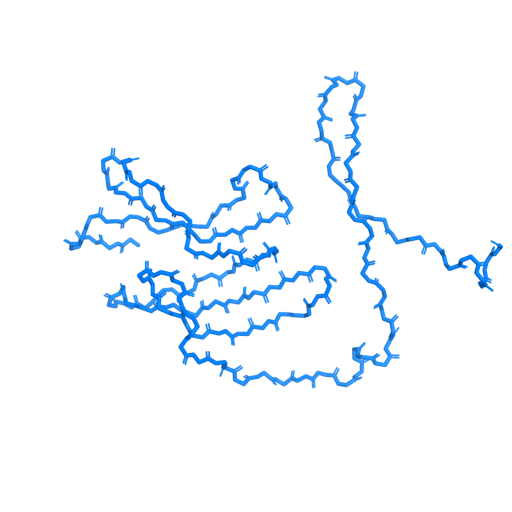 ALA A 1 90 ? 1.965 -12.760 -24.339 1.00 91.38 90 ALA A O 1
ATOM 716 N N . LEU A 1 91 ? 1.236 -11.418 -22.700 1.00 88.38 91 LEU A N 1
ATOM 717 C CA . LEU A 1 91 ? 1.939 -10.225 -23.184 1.00 88.38 91 LEU A CA 1
ATOM 718 C C . LEU A 1 91 ? 3.422 -10.193 -22.792 1.00 88.38 91 LEU A C 1
ATOM 720 O O . LEU A 1 91 ? 4.149 -9.350 -23.310 1.00 88.38 91 LEU A O 1
ATOM 724 N N . HIS A 1 92 ? 3.870 -11.067 -21.880 1.00 87.00 92 HIS A N 1
ATOM 725 C CA . HIS A 1 92 ? 5.254 -11.105 -21.389 1.00 87.00 92 HIS A CA 1
ATOM 726 C C . HIS A 1 92 ? 5.785 -9.724 -20.955 1.00 87.00 92 HIS A C 1
ATOM 728 O O . HIS A 1 92 ? 6.943 -9.379 -21.195 1.00 87.00 92 HIS A O 1
ATOM 734 N N . LEU A 1 93 ? 4.919 -8.916 -20.328 1.00 86.94 93 LEU A N 1
ATOM 735 C CA . LEU A 1 93 ? 5.261 -7.562 -19.903 1.00 86.94 93 LEU A CA 1
ATOM 736 C C . LEU A 1 93 ? 6.396 -7.602 -18.879 1.00 86.94 93 LEU A C 1
ATOM 738 O O . LEU A 1 93 ? 6.315 -8.303 -17.871 1.00 86.94 93 LEU A O 1
ATOM 742 N N . ARG A 1 94 ? 7.444 -6.816 -19.131 1.00 89.38 94 ARG A N 1
ATOM 743 C CA . ARG A 1 94 ? 8.525 -6.604 -18.169 1.00 89.38 94 ARG A CA 1
ATOM 744 C C . ARG A 1 94 ? 8.193 -5.394 -17.292 1.00 89.38 94 ARG A C 1
ATOM 746 O O . ARG A 1 94 ? 7.794 -4.366 -17.845 1.00 89.38 94 ARG A O 1
ATOM 753 N N . PRO A 1 95 ? 8.371 -5.479 -15.963 1.00 91.94 95 PRO A N 1
ATOM 754 C CA . PRO A 1 95 ? 8.207 -4.324 -15.093 1.00 91.94 95 PRO A CA 1
ATOM 755 C C . PRO A 1 95 ? 9.211 -3.221 -15.471 1.00 91.94 95 PRO A C 1
ATOM 757 O O . PRO A 1 95 ? 10.332 -3.528 -15.893 1.00 91.94 95 PRO A O 1
ATOM 760 N N . PRO A 1 96 ? 8.839 -1.938 -15.337 1.00 93.88 96 PRO A N 1
ATOM 761 C CA . PRO A 1 96 ? 9.760 -0.842 -15.587 1.00 93.88 96 PRO A CA 1
ATOM 762 C C . PRO A 1 96 ? 10.851 -0.785 -14.517 1.00 93.88 96 PRO A C 1
ATOM 764 O O . PRO A 1 96 ? 10.636 -1.140 -13.359 1.00 93.88 96 PRO A O 1
ATOM 767 N N . GLN A 1 97 ? 12.002 -0.223 -14.873 1.00 93.69 97 GLN A N 1
ATOM 768 C CA . GLN A 1 97 ? 12.997 0.179 -13.889 1.00 93.69 97 GLN A CA 1
ATOM 769 C C . GLN A 1 97 ? 12.570 1.504 -13.249 1.00 93.69 97 GLN A C 1
ATOM 771 O O . GLN A 1 97 ? 12.459 2.523 -13.936 1.00 93.69 97 GLN A O 1
ATOM 776 N N . LEU A 1 98 ? 12.356 1.508 -11.933 1.00 93.81 98 LEU A N 1
ATOM 777 C CA . LEU A 1 98 ? 12.166 2.749 -11.186 1.00 93.81 98 LEU A CA 1
ATOM 778 C C . LEU A 1 98 ? 13.499 3.491 -11.063 1.00 93.81 98 LEU A C 1
ATOM 780 O O . LEU A 1 98 ? 14.520 2.915 -10.682 1.00 93.81 98 LEU A O 1
ATOM 784 N N . VAL A 1 99 ? 13.485 4.778 -11.394 1.00 95.06 99 VAL A N 1
ATOM 785 C CA . VAL A 1 99 ? 14.659 5.652 -11.365 1.00 95.06 99 VAL A CA 1
ATOM 786 C C . VAL A 1 99 ? 14.377 6.901 -10.543 1.00 95.06 99 VAL A C 1
ATOM 788 O O . VAL A 1 99 ? 13.240 7.366 -10.437 1.00 95.06 99 VAL A O 1
ATOM 791 N N . LYS A 1 100 ? 15.447 7.464 -9.987 1.00 95.75 100 LYS A N 1
ATOM 792 C CA . LYS A 1 100 ? 15.446 8.759 -9.317 1.00 95.75 100 LYS A CA 1
ATOM 793 C C . LYS A 1 100 ? 16.443 9.666 -10.026 1.00 95.75 100 LYS A C 1
ATOM 795 O O . LYS A 1 100 ? 17.604 9.301 -10.197 1.00 95.75 100 LYS A O 1
ATOM 800 N N . LEU A 1 101 ? 15.969 10.825 -10.456 1.00 95.31 101 LEU A N 1
ATOM 801 C CA . LEU A 1 101 ? 16.730 11.838 -11.174 1.00 95.31 101 LEU A 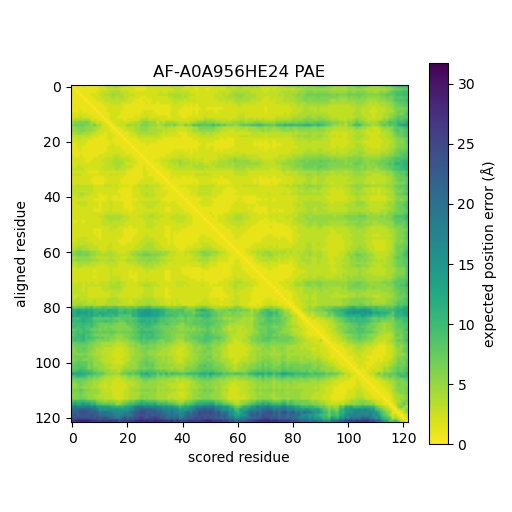CA 1
ATOM 802 C C . LEU A 1 101 ? 16.770 13.105 -10.326 1.00 95.31 101 LEU A C 1
ATOM 804 O O . LEU A 1 101 ? 15.797 13.423 -9.655 1.00 95.31 101 LEU A O 1
ATOM 808 N N . GLN A 1 102 ? 17.871 13.842 -10.380 1.00 97.25 102 GLN A N 1
ATOM 809 C CA . GLN A 1 102 ? 17.980 15.131 -9.707 1.00 97.25 102 GLN A CA 1
ATOM 810 C C . GLN A 1 102 ? 17.733 16.263 -10.702 1.00 97.25 102 GLN A C 1
ATOM 812 O O . GLN A 1 102 ? 18.335 16.298 -11.780 1.00 97.25 102 GLN A O 1
ATOM 817 N N . SER A 1 103 ? 16.823 17.175 -10.361 1.00 95.69 103 SER A N 1
ATOM 818 C CA . SER A 1 103 ? 16.592 18.384 -11.150 1.00 95.69 103 SER A CA 1
ATOM 819 C C 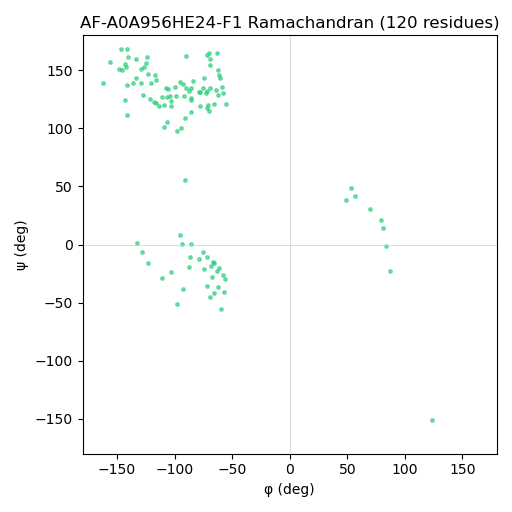. SER A 1 103 ? 17.778 19.348 -11.020 1.00 95.69 103 SER A C 1
ATOM 821 O O . SER A 1 103 ? 18.599 19.238 -10.109 1.00 95.69 103 SER A O 1
ATOM 823 N N . ARG A 1 104 ? 17.856 20.348 -11.910 1.00 96.19 104 ARG A N 1
ATOM 824 C CA . ARG A 1 104 ? 18.886 21.404 -11.827 1.00 96.19 104 ARG A CA 1
ATOM 825 C C . ARG A 1 104 ? 18.864 22.169 -10.498 1.00 96.19 104 ARG A C 1
ATOM 827 O O . ARG A 1 104 ? 19.892 22.691 -10.089 1.00 96.19 104 ARG A O 1
ATOM 834 N N . ASP A 1 105 ? 17.699 22.213 -9.856 1.00 96.25 105 ASP A N 1
ATOM 835 C CA . ASP A 1 105 ? 17.457 22.931 -8.607 1.00 96.25 105 ASP A CA 1
ATOM 836 C C . ASP A 1 105 ? 17.606 22.007 -7.380 1.00 96.25 105 ASP A C 1
ATOM 838 O O . ASP A 1 105 ? 17.282 22.404 -6.264 1.00 96.25 105 ASP A O 1
ATOM 842 N N . GLY A 1 106 ? 18.086 20.769 -7.570 1.00 95.19 106 GLY A N 1
ATOM 843 C CA . GLY A 1 106 ? 18.332 19.803 -6.494 1.00 95.19 106 GLY A CA 1
ATOM 844 C C . GLY A 1 106 ? 17.085 19.076 -5.979 1.00 95.19 106 GLY A C 1
ATOM 845 O O . GLY A 1 106 ? 17.095 18.570 -4.855 1.00 95.19 106 GLY A O 1
ATOM 846 N N . VAL A 1 107 ? 16.009 19.032 -6.773 1.00 95.81 107 VAL A N 1
ATOM 847 C CA . VAL A 1 107 ? 14.773 18.308 -6.435 1.00 95.81 107 VAL A CA 1
ATOM 848 C C . VAL A 1 107 ? 14.817 16.883 -6.989 1.00 95.81 107 VAL A C 1
ATOM 850 O O . VAL A 1 107 ? 14.984 16.693 -8.195 1.00 95.81 107 VAL A O 1
ATOM 853 N N . ASP A 1 108 ? 14.571 15.897 -6.123 1.00 95.31 108 ASP A N 1
ATOM 854 C CA . ASP A 1 108 ? 14.395 14.496 -6.516 1.00 95.31 108 ASP A CA 1
ATOM 855 C C . ASP A 1 108 ? 13.119 14.320 -7.364 1.00 95.31 108 ASP A C 1
ATOM 857 O O . ASP A 1 108 ? 12.001 14.582 -6.915 1.00 95.31 108 ASP A O 1
ATOM 861 N N . LEU A 1 109 ? 13.282 13.821 -8.588 1.00 94.94 109 LEU A N 1
ATOM 862 C CA . LEU A 1 109 ? 12.221 13.445 -9.517 1.00 94.94 109 LEU A CA 1
ATOM 863 C C . LEU A 1 109 ? 12.200 11.924 -9.678 1.00 94.94 109 LEU A C 1
ATOM 865 O O . LEU A 1 109 ? 13.213 11.305 -10.006 1.00 94.94 109 LEU A O 1
ATOM 869 N N . HIS A 1 110 ? 11.035 11.319 -9.478 1.00 95.06 110 HIS A N 1
ATOM 870 C CA . HIS A 1 110 ? 10.842 9.880 -9.635 1.00 95.06 110 HIS A CA 1
ATOM 871 C C . HIS A 1 110 ? 10.301 9.562 -11.032 1.00 95.06 110 HIS A C 1
ATOM 873 O O . HIS A 1 110 ? 9.440 10.277 -11.546 1.00 95.06 110 HIS A O 1
ATOM 879 N N . GLY A 1 111 ? 10.793 8.484 -11.640 1.00 94.94 111 GLY A N 1
ATOM 880 C CA . GLY A 1 111 ? 10.375 8.043 -12.968 1.00 94.94 111 GLY A CA 1
ATOM 881 C C . GLY A 1 111 ? 10.388 6.525 -13.118 1.00 94.94 111 GLY A C 1
ATOM 882 O O . GLY A 1 111 ? 10.934 5.807 -12.283 1.00 94.94 111 GLY A O 1
ATOM 883 N N . ALA A 1 112 ? 9.792 6.049 -14.208 1.00 95.88 112 ALA A N 1
ATOM 884 C CA . ALA A 1 112 ? 9.757 4.645 -14.598 1.00 95.88 112 ALA A CA 1
ATOM 885 C C . ALA A 1 112 ? 10.262 4.519 -16.041 1.00 95.88 112 ALA A C 1
ATOM 887 O O . ALA A 1 112 ? 9.795 5.242 -16.922 1.00 95.88 112 ALA A O 1
ATOM 888 N N . VAL A 1 113 ? 11.221 3.624 -16.278 1.00 94.94 113 VAL A N 1
ATOM 889 C CA . VAL A 1 113 ? 11.861 3.436 -17.586 1.00 94.94 113 VAL A CA 1
ATOM 890 C C . VAL A 1 113 ? 11.598 2.025 -18.096 1.00 94.94 113 VAL A C 1
ATOM 892 O O . VAL A 1 113 ? 11.976 1.043 -17.459 1.00 94.94 113 VAL A O 1
ATOM 895 N N . TYR A 1 114 ? 10.995 1.933 -19.279 1.00 92.81 114 TYR A N 1
ATOM 896 C CA . TYR A 1 114 ? 10.940 0.702 -20.063 1.00 92.81 114 TYR A CA 1
ATOM 897 C C . TYR A 1 114 ? 12.099 0.722 -21.055 1.00 92.81 114 TYR A C 1
ATOM 899 O O . TYR A 1 114 ? 12.047 1.418 -22.070 1.00 92.81 114 TYR A O 1
ATOM 907 N N . ALA A 1 115 ? 13.176 0.011 -20.727 1.00 87.94 115 ALA A N 1
ATOM 908 C CA . ALA A 1 115 ? 14.315 -0.106 -21.625 1.00 87.94 115 ALA A CA 1
ATOM 909 C C . ALA A 1 115 ? 13.978 -1.058 -22.789 1.00 87.94 115 ALA A C 1
ATOM 911 O O . ALA A 1 115 ? 13.296 -2.065 -22.572 1.00 87.94 115 ALA A O 1
ATOM 912 N N . PRO A 1 116 ? 14.458 -0.775 -24.012 1.00 86.44 116 PRO A N 1
ATOM 913 C CA . PRO A 1 116 ? 14.371 -1.732 -25.105 1.00 86.44 116 PRO A CA 1
ATOM 914 C C . PRO A 1 116 ? 15.166 -2.994 -24.759 1.00 86.44 116 PRO A C 1
ATOM 916 O O . PRO A 1 116 ? 16.165 -2.939 -24.042 1.00 86.44 116 PRO A O 1
ATOM 919 N N . GLU A 1 117 ? 14.741 -4.139 -25.288 1.00 77.19 117 GLU A N 1
ATOM 920 C CA . GLU A 1 117 ? 15.497 -5.381 -25.142 1.00 77.19 117 GLU A CA 1
ATOM 921 C C . GLU A 1 117 ? 16.767 -5.327 -26.008 1.00 77.19 117 GLU A C 1
ATOM 923 O O . GLU A 1 117 ? 16.639 -5.280 -27.236 1.00 77.19 117 GLU A O 1
ATOM 928 N N . PRO A 1 118 ? 17.982 -5.384 -25.425 1.00 71.38 118 PRO A N 1
ATOM 929 C CA . PRO A 1 118 ? 19.219 -5.292 -26.206 1.00 71.38 118 PRO A CA 1
ATOM 930 C C . PRO A 1 118 ? 19.293 -6.372 -27.295 1.00 71.38 118 PRO A C 1
ATOM 932 O O . PRO A 1 118 ? 19.583 -6.092 -28.448 1.00 71.38 118 PRO A O 1
ATOM 935 N N . GLY A 1 119 ? 18.875 -7.604 -26.981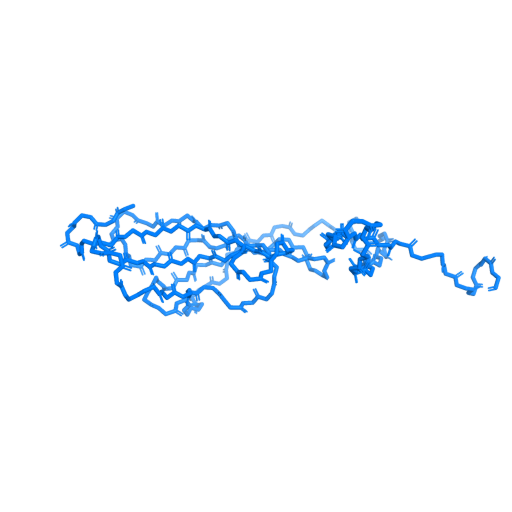 1.00 70.88 119 GLY A N 1
ATOM 936 C CA . GLY A 1 119 ? 18.876 -8.714 -27.944 1.00 70.88 119 GLY A CA 1
ATOM 937 C C . GLY A 1 119 ? 17.900 -8.582 -29.125 1.00 70.88 119 GLY A C 1
ATOM 938 O O . GLY A 1 119 ? 18.044 -9.324 -30.092 1.00 70.88 119 GLY A O 1
ATOM 939 N N . LEU A 1 120 ? 16.920 -7.671 -29.065 1.00 68.69 120 LEU A N 1
ATOM 940 C CA . LEU A 1 120 ? 15.976 -7.404 -30.162 1.00 68.69 120 LEU A CA 1
ATOM 941 C C . LEU A 1 120 ? 16.302 -6.111 -30.922 1.00 68.69 120 LEU A C 1
ATOM 943 O O . LEU A 1 120 ? 15.899 -5.979 -32.078 1.00 68.69 120 LEU A O 1
ATOM 947 N N . PHE A 1 121 ? 17.001 -5.161 -30.291 1.00 68.31 121 PHE A N 1
ATOM 948 C CA . PHE A 1 121 ? 17.132 -3.792 -30.802 1.00 68.31 121 PHE A CA 1
ATOM 949 C C . PHE A 1 121 ? 18.566 -3.223 -30.807 1.00 68.31 121 PHE A C 1
ATOM 951 O O . PHE A 1 121 ? 18.729 -2.078 -31.234 1.00 68.31 121 PHE A O 1
ATOM 958 N N . GLY A 1 122 ? 19.594 -3.983 -30.395 1.00 51.47 122 GLY A N 1
ATOM 959 C CA . GLY A 1 122 ? 21.011 -3.582 -30.474 1.00 51.47 122 GLY A CA 1
ATOM 960 C C . GLY A 1 122 ? 21.897 -4.208 -29.407 1.00 51.47 122 GLY A C 1
ATOM 961 O O . GLY A 1 122 ? 21.816 -3.740 -28.248 1.00 51.47 122 GLY A O 1
#